Protein AF-A0A1H9KPC6-F1 (afdb_monomer)

pLDDT: mean 87.97, std 15.36, range [45.75, 98.38]

Mean predicted aligned error: 10.13 Å

Structure (mmCIF, N/CA/C/O backbone):
data_AF-A0A1H9KPC6-F1
#
_entry.id   AF-A0A1H9KPC6-F1
#
loop_
_atom_site.group_PDB
_atom_site.id
_atom_site.type_symbol
_atom_site.label_atom_id
_atom_site.label_alt_id
_atom_site.label_comp_id
_atom_site.label_asym_id
_atom_site.label_entity_id
_atom_site.label_seq_id
_atom_site.pdbx_PDB_ins_code
_atom_site.Cartn_x
_atom_site.Cartn_y
_atom_site.Cartn_z
_atom_site.occupancy
_atom_site.B_iso_or_equiv
_atom_site.auth_seq_id
_atom_site.auth_comp_id
_atom_site.auth_asym_id
_atom_site.auth_atom_id
_atom_site.pdbx_PDB_model_num
ATOM 1 N N . MET A 1 1 ? -7.432 -43.490 52.075 1.00 50.34 1 MET A N 1
ATOM 2 C CA . MET A 1 1 ? -6.781 -42.433 51.267 1.00 50.34 1 MET A CA 1
ATOM 3 C C . MET A 1 1 ? -6.940 -42.737 49.769 1.00 50.34 1 MET A C 1
ATOM 5 O O . MET A 1 1 ? -5.982 -43.150 49.138 1.00 50.34 1 MET A O 1
ATOM 9 N N . LYS A 1 2 ? -8.153 -42.629 49.196 1.00 54.75 2 LYS A N 1
ATOM 10 C CA . LYS A 1 2 ? -8.444 -43.122 47.825 1.00 54.75 2 LYS A CA 1
ATOM 11 C C . LYS A 1 2 ? -9.003 -42.076 46.847 1.00 54.75 2 LYS A C 1
ATOM 13 O O . LYS A 1 2 ? -9.299 -42.419 45.713 1.00 54.75 2 LYS A O 1
ATOM 18 N N . TYR A 1 3 ? -9.098 -40.811 47.263 1.00 54.66 3 TYR A N 1
ATOM 19 C CA . TYR A 1 3 ? -9.648 -39.719 46.439 1.00 54.66 3 TYR A CA 1
ATOM 20 C C . TYR A 1 3 ? -8.643 -38.591 46.159 1.00 54.66 3 TYR A C 1
ATOM 22 O O . TYR A 1 3 ? -8.977 -37.610 45.505 1.00 54.66 3 TYR A O 1
ATOM 30 N N . LEU A 1 4 ? -7.391 -38.751 46.606 1.00 47.50 4 LEU A N 1
ATOM 31 C CA . LEU A 1 4 ? -6.328 -37.768 46.400 1.00 47.50 4 L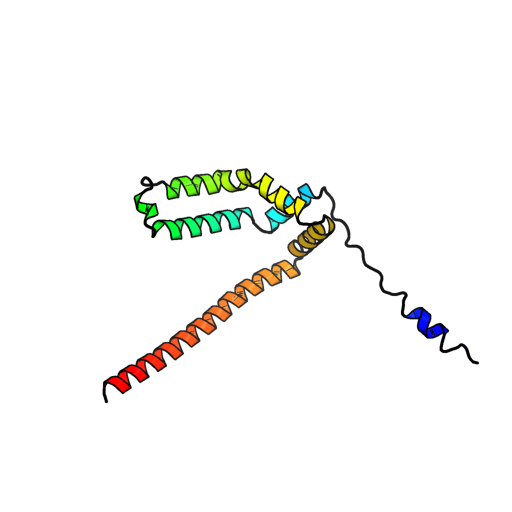EU A CA 1
ATOM 32 C C . LEU A 1 4 ? -5.965 -37.514 44.916 1.00 47.50 4 LEU A C 1
ATOM 34 O O . LEU A 1 4 ? -5.641 -36.370 44.609 1.00 47.50 4 LEU A O 1
ATOM 38 N N . PRO A 1 5 ? -6.076 -38.474 43.966 1.00 54.19 5 PRO A N 1
ATOM 39 C CA . PRO A 1 5 ? -5.802 -38.164 42.561 1.00 54.19 5 PRO A CA 1
ATOM 40 C C . PRO A 1 5 ? -6.987 -37.500 41.835 1.00 54.19 5 PRO A C 1
ATOM 42 O O . PRO A 1 5 ? -6.791 -36.942 40.761 1.00 54.19 5 PRO A O 1
ATOM 45 N N . LEU A 1 6 ? -8.205 -37.519 42.401 1.00 46.16 6 LEU A N 1
ATOM 46 C CA . LEU A 1 6 ? -9.397 -36.963 41.740 1.00 46.16 6 LEU A CA 1
ATOM 47 C C . LEU A 1 6 ? -9.530 -35.441 41.938 1.00 46.16 6 LEU A C 1
ATOM 49 O O . LEU A 1 6 ? -10.079 -34.754 41.084 1.00 46.16 6 LEU A O 1
ATOM 53 N N . LEU A 1 7 ? -8.978 -34.905 43.032 1.00 49.69 7 LEU A N 1
ATOM 54 C CA . LEU A 1 7 ? -8.962 -33.465 43.332 1.00 49.69 7 LEU A CA 1
ATOM 55 C C . LEU A 1 7 ? -7.885 -32.686 42.554 1.00 49.69 7 LEU A C 1
ATOM 57 O O . LEU A 1 7 ? 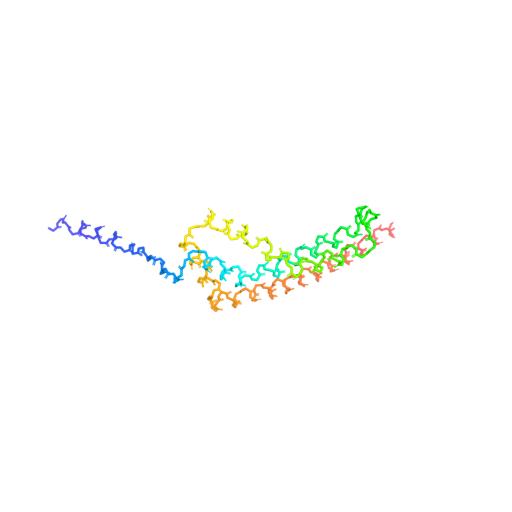-8.003 -31.476 42.391 1.00 49.69 7 LEU A O 1
ATOM 61 N N . LEU A 1 8 ? -6.858 -33.368 42.036 1.00 48.56 8 LEU A N 1
ATOM 62 C CA . LEU A 1 8 ? -5.802 -32.747 41.224 1.00 48.56 8 LEU A CA 1
ATOM 63 C C . LEU A 1 8 ? -6.208 -32.551 39.754 1.00 48.56 8 LEU A C 1
ATOM 65 O O . LEU A 1 8 ? -5.664 -31.674 39.087 1.00 48.56 8 LEU A O 1
ATOM 69 N N . LEU A 1 9 ? -7.190 -33.309 39.253 1.00 45.75 9 LEU A N 1
ATOM 70 C CA . LEU A 1 9 ? -7.649 -33.201 37.863 1.00 45.75 9 LEU A CA 1
ATOM 71 C C . LEU A 1 9 ? -8.668 -32.064 37.651 1.00 45.75 9 LEU A C 1
ATOM 73 O O . LEU A 1 9 ? -8.796 -31.557 36.540 1.00 45.75 9 LEU A O 1
ATOM 77 N N . SER A 1 10 ? -9.362 -31.617 38.706 1.00 50.22 10 SER A N 1
ATOM 78 C CA . SER A 1 10 ? -10.321 -30.503 38.619 1.00 50.22 10 SER A CA 1
ATOM 79 C C . SER A 1 10 ? -9.662 -29.121 38.641 1.00 50.22 10 SER A C 1
ATOM 81 O O . SER A 1 10 ? -10.309 -28.139 38.288 1.00 50.22 10 SER A O 1
ATOM 83 N N . PHE A 1 11 ? -8.388 -29.020 39.036 1.00 49.34 11 PHE A N 1
ATOM 84 C CA . PHE A 1 11 ? -7.680 -27.736 39.127 1.00 49.34 11 PHE A CA 1
ATOM 85 C C . PHE A 1 11 ? -7.012 -27.309 37.805 1.00 49.34 11 PHE A C 1
ATOM 87 O O . PHE A 1 11 ? -6.678 -26.140 37.641 1.00 49.34 11 PHE A O 1
ATOM 94 N N . LEU A 1 12 ? -6.864 -28.217 36.828 1.00 48.28 12 LEU A N 1
ATOM 95 C CA . LEU A 1 12 ? -6.212 -27.917 35.543 1.00 48.28 12 LEU A CA 1
ATOM 96 C C . LEU A 1 12 ? -7.129 -27.236 34.503 1.00 48.28 12 LEU A C 1
ATOM 98 O O . LEU A 1 12 ? -6.641 -26.747 33.490 1.00 48.28 12 LEU A O 1
ATOM 102 N N . LEU A 1 13 ? -8.445 -27.183 34.738 1.00 51.16 13 LEU A N 1
ATOM 103 C CA . LEU A 1 13 ? -9.437 -26.614 33.808 1.00 51.16 13 LEU A CA 1
ATOM 104 C C . LEU A 1 13 ? -9.793 -25.139 34.094 1.00 51.16 13 LEU A C 1
ATOM 106 O O . LEU A 1 13 ? -10.591 -24.553 33.368 1.00 51.16 13 LEU A O 1
ATOM 110 N N . ALA A 1 14 ? -9.209 -24.521 35.127 1.00 51.56 14 ALA A N 1
ATOM 111 C CA . ALA A 1 14 ? -9.633 -23.209 35.631 1.00 51.56 14 ALA A CA 1
ATOM 112 C C . ALA A 1 14 ? -8.773 -22.005 35.180 1.00 51.56 14 ALA A C 1
ATOM 114 O O . ALA A 1 14 ? -8.988 -20.899 35.670 1.00 51.56 14 ALA A O 1
ATOM 115 N N . SER A 1 15 ? -7.816 -22.167 34.255 1.00 50.06 15 SER A N 1
ATOM 116 C CA . SER A 1 15 ? -6.896 -21.070 33.876 1.00 50.06 15 SER A CA 1
ATOM 117 C C . SER A 1 15 ? -6.878 -20.685 32.394 1.00 50.06 15 SER A C 1
ATOM 119 O O . SER A 1 15 ? -5.958 -20.001 31.956 1.00 50.06 15 SER A O 1
ATOM 121 N N . CYS A 1 16 ? -7.921 -21.004 31.624 1.00 46.50 16 CYS A N 1
ATOM 122 C CA . CYS A 1 16 ? -8.197 -20.256 30.393 1.00 46.50 16 CYS A CA 1
ATOM 123 C C . CYS A 1 16 ? -9.003 -18.996 30.735 1.00 46.50 16 CYS A C 1
ATOM 125 O O . CYS A 1 16 ? -10.191 -18.894 30.433 1.00 46.50 16 CYS A O 1
ATOM 127 N N . THR A 1 17 ? -8.368 -18.011 31.375 1.00 53.56 17 THR A N 1
ATOM 128 C CA . THR A 1 17 ? -8.914 -16.651 31.364 1.00 53.56 17 THR A CA 1
ATOM 129 C C . THR A 1 17 ? -8.789 -16.132 29.938 1.00 53.56 17 THR A C 1
ATOM 131 O O . THR A 1 17 ? -7.718 -15.697 29.522 1.00 53.56 17 THR A O 1
ATOM 134 N N . VAL A 1 18 ? -9.873 -16.224 29.166 1.00 58.47 18 VAL A N 1
ATOM 135 C CA . VAL A 1 18 ? -9.993 -15.536 27.880 1.00 58.47 18 VAL A CA 1
ATOM 136 C C . VAL A 1 18 ? -9.949 -14.042 28.183 1.00 58.47 18 VAL A C 1
ATOM 138 O O . VAL A 1 18 ? -10.945 -13.448 28.601 1.00 58.47 18 VAL A O 1
ATOM 141 N N . THR A 1 19 ? -8.772 -13.435 28.042 1.00 60.88 19 THR A N 1
ATOM 142 C CA . THR A 1 19 ? -8.587 -11.991 28.156 1.00 60.88 19 THR A CA 1
ATOM 143 C C . THR A 1 19 ? -9.378 -11.357 27.023 1.00 60.88 19 THR A C 1
ATOM 145 O O . THR A 1 19 ? -8.965 -11.401 25.864 1.00 60.88 19 THR A O 1
ATOM 148 N N . LYS A 1 20 ? -10.563 -10.815 27.330 1.00 60.38 20 LYS A N 1
ATOM 149 C CA . LYS A 1 20 ? -11.315 -10.051 26.335 1.00 60.38 20 LYS A CA 1
ATOM 150 C C . LYS A 1 20 ? -10.436 -8.878 25.898 1.00 60.38 20 LYS A C 1
ATOM 152 O O . LYS A 1 20 ? -9.942 -8.159 26.772 1.00 60.38 20 LYS A O 1
ATOM 157 N N . PRO A 1 21 ? -10.210 -8.684 24.589 1.00 65.81 21 PRO A N 1
ATOM 158 C CA . PRO A 1 21 ? -9.489 -7.517 24.118 1.00 65.81 21 PRO A CA 1
ATOM 159 C C . PRO A 1 21 ? -10.188 -6.265 24.650 1.00 65.81 21 PRO A C 1
ATOM 161 O O . PRO A 1 21 ? -11.405 -6.133 24.529 1.00 65.81 21 PRO A O 1
ATOM 164 N N . VAL A 1 22 ? -9.422 -5.374 25.282 1.00 72.44 22 VAL A N 1
ATOM 165 C CA . VAL A 1 22 ? -9.936 -4.091 25.775 1.00 72.44 22 VAL A CA 1
ATOM 166 C C . VAL A 1 22 ? -10.516 -3.337 24.583 1.00 72.44 22 VAL A C 1
ATOM 168 O O . VAL A 1 22 ? -9.804 -3.105 23.610 1.00 72.44 22 VAL A O 1
ATOM 171 N N . ALA A 1 23 ? -11.799 -2.990 24.622 1.00 77.88 23 ALA A N 1
ATOM 172 C CA . ALA A 1 23 ? -12.402 -2.216 23.545 1.00 77.88 23 ALA A CA 1
ATOM 173 C C . ALA A 1 23 ? -11.758 -0.823 23.492 1.00 77.88 23 ALA A C 1
ATOM 175 O O . ALA A 1 23 ? -11.590 -0.180 24.532 1.00 77.88 23 ALA A O 1
ATOM 176 N N . LEU A 1 24 ? -11.378 -0.360 22.300 1.00 80.44 24 LEU A N 1
ATOM 177 C CA . LEU A 1 24 ? -10.956 1.033 22.129 1.00 80.44 24 LEU A CA 1
ATOM 178 C C . LEU A 1 24 ? -12.198 1.937 22.133 1.00 80.44 24 LEU A C 1
ATOM 180 O O . LEU A 1 24 ? -13.299 1.489 21.810 1.00 80.44 24 LEU A O 1
ATOM 184 N N . SER A 1 25 ? -12.046 3.204 22.515 1.00 84.88 25 SER A N 1
ATOM 185 C CA . SER A 1 25 ? -13.147 4.173 22.475 1.00 84.88 25 SER A CA 1
ATOM 186 C C . SER A 1 25 ? -13.527 4.552 21.036 1.00 84.88 25 SER A C 1
ATOM 188 O O . SER A 1 25 ? -12.724 4.411 20.113 1.00 84.88 25 SER A O 1
ATOM 190 N N . GLY A 1 26 ? -14.754 5.051 20.859 1.00 90.75 26 GLY A N 1
ATOM 191 C CA . GLY A 1 26 ? -15.299 5.473 19.564 1.00 90.75 26 GLY A CA 1
ATOM 192 C C . GLY A 1 26 ? -16.129 4.396 18.869 1.00 90.75 26 GLY A C 1
ATOM 193 O O . GLY A 1 26 ? -16.153 3.234 19.273 1.00 90.75 26 GLY A O 1
ATOM 194 N N . THR A 1 27 ? -16.837 4.797 17.820 1.00 95.00 27 THR A N 1
ATOM 195 C CA . THR A 1 27 ? -17.597 3.892 16.958 1.00 95.00 27 THR A CA 1
ATOM 196 C C . THR A 1 27 ? -16.658 3.074 16.072 1.00 95.00 27 THR A C 1
ATOM 198 O O . THR A 1 27 ? -15.567 3.516 15.709 1.00 95.00 27 THR A O 1
ATOM 201 N N . LYS A 1 28 ? -17.111 1.900 15.621 1.00 95.38 28 LYS A N 1
ATOM 202 C CA . LYS A 1 28 ? -16.385 1.099 14.623 1.00 95.38 28 LYS A CA 1
ATOM 203 C C . LYS A 1 28 ? -16.011 1.905 13.363 1.00 95.38 28 LYS A C 1
ATOM 205 O O . LYS A 1 28 ? -14.929 1.712 12.826 1.00 95.38 28 LYS A O 1
ATOM 210 N N . SER A 1 29 ? -16.861 2.841 12.933 1.00 96.06 29 SER A N 1
ATOM 211 C CA . SER A 1 29 ? -16.602 3.715 11.776 1.00 96.06 29 SER A CA 1
ATOM 212 C C . SER A 1 29 ? -15.411 4.654 12.005 1.00 96.06 29 SER A C 1
ATOM 214 O O . SER A 1 29 ? -14.518 4.722 11.165 1.00 96.06 29 SER A O 1
ATOM 216 N N . GLU A 1 30 ? -15.357 5.323 13.160 1.00 96.31 30 GLU A N 1
ATOM 217 C CA . GLU A 1 30 ? -14.244 6.214 13.534 1.00 96.31 30 GLU A CA 1
ATOM 218 C C . GLU A 1 30 ? -12.935 5.434 13.716 1.00 96.31 30 GLU A C 1
ATOM 220 O O . GLU A 1 30 ? -11.851 5.895 13.361 1.00 96.31 30 GLU A O 1
ATOM 225 N N . LYS A 1 31 ? -13.030 4.210 14.238 1.00 97.12 31 LYS A N 1
ATOM 226 C CA . LYS A 1 31 ? -11.888 3.302 14.365 1.00 97.12 31 LYS A CA 1
ATOM 227 C C . LYS A 1 31 ? -11.335 2.884 13.002 1.00 97.12 31 LYS A C 1
ATOM 229 O O . LYS A 1 31 ? -10.119 2.836 12.829 1.00 97.12 31 LYS A O 1
ATOM 234 N N . VAL A 1 32 ? -12.209 2.617 12.030 1.00 97.44 32 VAL A N 1
ATOM 235 C CA . VAL A 1 32 ? -11.806 2.344 10.643 1.00 97.44 32 VAL A CA 1
ATOM 236 C C . VAL A 1 32 ? -11.124 3.564 10.022 1.00 97.44 32 VAL A C 1
ATOM 238 O O . VAL A 1 32 ? -10.079 3.390 9.404 1.00 97.44 32 VAL A O 1
ATOM 241 N N . ASP A 1 33 ? -11.637 4.783 10.232 1.00 95.75 33 ASP A N 1
ATOM 242 C CA . ASP A 1 33 ? -10.973 6.009 9.750 1.00 95.75 33 ASP A CA 1
ATOM 243 C C . ASP A 1 33 ? -9.535 6.100 10.257 1.00 95.75 33 ASP A C 1
ATOM 245 O O . ASP A 1 33 ? -8.593 6.247 9.477 1.00 95.75 33 ASP A O 1
ATOM 249 N N . LYS A 1 34 ? -9.364 5.923 11.569 1.00 95.56 34 LYS A N 1
ATOM 250 C CA . LYS A 1 34 ? -8.049 5.958 12.206 1.00 95.56 34 LYS A CA 1
ATOM 251 C C . LYS A 1 34 ? -7.128 4.850 11.699 1.00 95.56 34 LYS A C 1
ATOM 253 O O . LYS A 1 34 ? -5.930 5.072 11.546 1.00 95.56 34 LYS A O 1
ATOM 258 N N . LEU A 1 35 ? -7.663 3.657 11.440 1.00 95.69 35 LEU A N 1
ATOM 259 C CA . LEU A 1 35 ? -6.879 2.546 10.907 1.00 95.69 35 LEU A CA 1
ATOM 260 C C . LEU A 1 35 ? -6.357 2.870 9.502 1.00 95.69 35 LEU A C 1
ATOM 262 O O . LEU A 1 35 ? -5.169 2.698 9.254 1.00 95.69 35 LEU A O 1
ATOM 266 N N . LEU A 1 36 ? -7.223 3.375 8.618 1.00 95.56 36 LEU A N 1
ATOM 267 C CA . LEU A 1 36 ? -6.868 3.761 7.249 1.00 95.56 36 LEU A CA 1
ATOM 268 C C . LEU A 1 36 ? -5.826 4.891 7.206 1.00 95.56 36 LEU A C 1
ATOM 270 O O . LEU A 1 36 ? -4.963 4.910 6.324 1.00 95.56 36 LEU A O 1
ATOM 274 N N . GLU A 1 37 ? -5.899 5.825 8.156 1.00 93.56 37 GLU A N 1
ATOM 275 C CA . GLU A 1 37 ? -4.908 6.887 8.336 1.00 93.56 37 GLU A CA 1
ATOM 276 C C . GLU A 1 37 ? -3.555 6.321 8.789 1.00 93.56 37 GLU A C 1
ATOM 278 O O . GLU A 1 37 ? -2.536 6.574 8.144 1.00 93.56 37 GLU A O 1
ATOM 283 N N . LEU A 1 38 ? -3.543 5.500 9.848 1.00 92.44 38 LEU A N 1
ATOM 284 C CA . LEU A 1 38 ? -2.322 4.898 10.396 1.00 92.44 38 LEU A CA 1
ATOM 285 C C . LEU A 1 38 ? -1.598 4.004 9.385 1.00 92.44 38 LEU A C 1
ATOM 287 O O . LEU A 1 38 ? -0.371 3.945 9.389 1.00 92.44 38 LEU A O 1
ATOM 291 N N . THR A 1 39 ? -2.332 3.329 8.498 1.00 90.94 39 THR A N 1
ATOM 292 C CA . THR A 1 39 ? -1.739 2.510 7.431 1.00 90.94 39 THR A CA 1
ATOM 293 C C . THR A 1 39 ? -1.379 3.310 6.177 1.00 90.94 39 THR A C 1
ATOM 295 O O . THR A 1 39 ? -0.943 2.720 5.189 1.00 90.94 39 THR A O 1
ATOM 298 N N . ASN A 1 40 ? -1.548 4.639 6.186 1.00 92.12 40 ASN A N 1
ATOM 299 C CA . ASN A 1 40 ? -1.320 5.532 5.048 1.00 92.12 40 ASN A CA 1
ATOM 300 C C . ASN A 1 40 ? -1.988 5.030 3.752 1.00 92.12 40 ASN A C 1
ATOM 302 O O . ASN A 1 40 ? -1.386 5.017 2.670 1.00 92.12 40 ASN A O 1
ATOM 306 N N . GLN A 1 41 ? -3.250 4.601 3.851 1.00 93.31 41 GLN A N 1
ATOM 307 C CA . GLN A 1 41 ? -3.958 4.001 2.719 1.00 93.31 41 GLN A CA 1
ATOM 308 C C . GLN A 1 41 ? -4.111 4.986 1.545 1.00 93.31 41 GLN A C 1
ATOM 310 O O . GLN A 1 41 ? -4.043 4.581 0.384 1.00 93.31 41 GLN A O 1
ATOM 315 N N . ALA A 1 42 ? -4.229 6.287 1.834 1.00 93.19 42 ALA A N 1
ATOM 316 C CA . ALA A 1 42 ? -4.239 7.348 0.826 1.00 93.19 42 ALA A CA 1
ATOM 317 C C . ALA A 1 42 ? -2.948 7.375 -0.006 1.00 93.19 42 ALA A C 1
ATOM 319 O O . ALA A 1 42 ? -2.996 7.389 -1.238 1.00 93.19 42 ALA A O 1
ATOM 320 N N . GLY A 1 43 ? -1.788 7.330 0.655 1.00 94.25 43 GLY A N 1
ATOM 321 C CA . GLY A 1 43 ? -0.497 7.276 -0.024 1.00 94.25 43 GLY A CA 1
ATOM 322 C C . GLY A 1 43 ? -0.320 5.994 -0.839 1.00 94.25 43 GLY A C 1
ATOM 323 O O . GLY A 1 43 ? 0.167 6.046 -1.969 1.00 94.25 43 GLY A O 1
ATOM 324 N N . ALA A 1 44 ? -0.753 4.850 -0.300 1.00 93.19 44 ALA A N 1
ATOM 325 C CA . ALA A 1 44 ? -0.709 3.568 -1.002 1.00 93.19 44 ALA A CA 1
ATOM 326 C C . ALA A 1 44 ? -1.586 3.569 -2.268 1.00 93.19 44 ALA A C 1
ATOM 328 O O . ALA A 1 44 ? -1.143 3.119 -3.326 1.00 93.19 44 ALA A O 1
ATOM 329 N N . PHE A 1 45 ? -2.7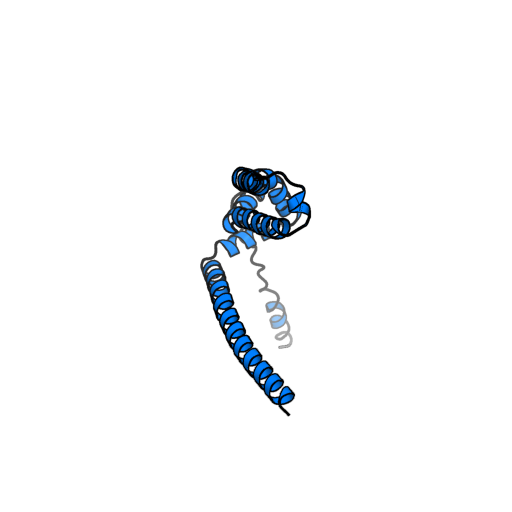92 4.138 -2.184 1.00 94.69 45 PHE A N 1
ATOM 330 C CA . PHE A 1 45 ? -3.700 4.302 -3.319 1.00 94.69 45 PHE A CA 1
ATOM 331 C C . PHE A 1 45 ? -3.072 5.145 -4.436 1.00 94.69 45 PHE A C 1
ATOM 333 O O . PHE A 1 45 ? -3.017 4.699 -5.581 1.00 94.69 45 PHE A O 1
ATOM 340 N N . VAL A 1 46 ? -2.527 6.322 -4.105 1.00 95.75 46 VAL A N 1
ATOM 341 C CA . VAL A 1 46 ? -1.871 7.194 -5.095 1.00 95.75 46 VAL A CA 1
ATOM 342 C C . VAL A 1 46 ? -0.698 6.480 -5.765 1.00 95.75 46 VAL A C 1
ATOM 344 O O . VAL A 1 46 ? -0.619 6.476 -6.992 1.00 95.75 46 VAL A O 1
ATOM 347 N N . LYS A 1 47 ? 0.172 5.820 -4.991 1.00 95.19 47 LYS A N 1
ATOM 348 C CA . LYS A 1 47 ? 1.308 5.063 -5.541 1.00 95.19 47 LYS A CA 1
ATOM 349 C C . LYS A 1 47 ? 0.864 3.940 -6.479 1.00 95.19 47 LYS A C 1
ATOM 351 O O . LYS A 1 47 ? 1.483 3.734 -7.518 1.00 95.19 47 LYS A O 1
ATOM 356 N N . SER A 1 48 ? -0.208 3.226 -6.135 1.00 95.06 48 SER A N 1
ATOM 357 C CA . SER A 1 48 ? -0.758 2.177 -7.000 1.00 95.06 48 SER A CA 1
ATOM 358 C C . SER A 1 48 ? -1.256 2.747 -8.329 1.00 95.06 48 SER A C 1
ATOM 360 O O . SER A 1 48 ? -1.007 2.165 -9.385 1.00 95.06 48 SER A O 1
ATOM 362 N N . VAL A 1 49 ? -1.917 3.907 -8.300 1.00 95.75 49 VAL A N 1
ATOM 363 C CA . VAL A 1 49 ? -2.354 4.590 -9.522 1.00 95.75 49 VAL A CA 1
ATOM 364 C C . VAL A 1 49 ? -1.160 5.061 -10.355 1.00 95.75 49 VAL A C 1
ATOM 366 O O . VAL A 1 49 ? -1.162 4.866 -11.566 1.00 95.75 49 VAL A O 1
ATOM 369 N N . GLU A 1 50 ? -0.121 5.624 -9.734 1.00 95.50 50 GLU A N 1
ATOM 370 C CA . GLU A 1 50 ? 1.110 6.026 -10.434 1.00 95.50 50 GLU A CA 1
ATOM 371 C C . GLU A 1 50 ? 1.751 4.846 -11.173 1.00 95.50 50 GLU A C 1
ATOM 373 O O . GLU A 1 50 ? 2.052 4.949 -12.360 1.00 95.50 50 GLU A O 1
ATOM 378 N N . GLN A 1 51 ? 1.882 3.696 -10.509 1.00 94.50 51 GLN A N 1
ATOM 379 C CA . GLN A 1 51 ? 2.419 2.478 -11.123 1.00 94.50 51 GLN A CA 1
ATOM 380 C C . GLN A 1 51 ? 1.576 2.004 -12.314 1.00 94.50 51 GLN A C 1
ATOM 382 O O . GLN A 1 51 ? 2.122 1.607 -13.343 1.00 94.50 51 GLN A O 1
ATOM 387 N N . GLN A 1 52 ? 0.247 2.072 -12.200 1.00 93.50 52 GLN A N 1
ATOM 388 C CA . GLN A 1 52 ? -0.655 1.714 -13.296 1.00 93.50 52 GLN A CA 1
ATOM 389 C C . GLN A 1 52 ? -0.535 2.679 -14.479 1.00 93.50 52 GLN A C 1
ATOM 391 O O . GLN A 1 52 ? -0.532 2.235 -15.626 1.00 93.50 52 GLN A O 1
ATOM 396 N N . ILE A 1 53 ? -0.394 3.981 -14.222 1.00 94.50 53 ILE A N 1
ATOM 397 C CA . ILE A 1 53 ? -0.161 4.983 -15.268 1.00 94.50 53 ILE A CA 1
ATOM 398 C C . ILE A 1 53 ? 1.149 4.694 -16.004 1.00 94.50 53 ILE A C 1
ATOM 400 O O . ILE A 1 53 ? 1.158 4.675 -17.232 1.00 94.50 53 ILE A O 1
ATOM 404 N N . GLU A 1 54 ? 2.242 4.425 -15.286 1.00 92.88 54 GLU A N 1
ATOM 405 C CA . GLU A 1 54 ? 3.534 4.111 -15.912 1.00 92.88 54 GLU A CA 1
ATOM 406 C C . GLU A 1 54 ? 3.474 2.832 -16.760 1.00 92.88 54 GLU A C 1
ATOM 408 O O . GLU A 1 54 ? 4.026 2.783 -17.861 1.00 92.88 54 GLU A O 1
ATOM 413 N N . ALA A 1 55 ? 2.729 1.819 -16.312 1.00 91.75 55 ALA A N 1
ATOM 414 C CA . ALA A 1 55 ? 2.471 0.630 -17.120 1.00 91.75 55 ALA A CA 1
ATOM 415 C C . ALA A 1 55 ? 1.659 0.958 -18.390 1.00 91.75 55 ALA A C 1
ATOM 417 O O . ALA A 1 55 ? 1.956 0.445 -19.470 1.00 91.75 55 ALA A O 1
ATOM 418 N N . GLN A 1 56 ? 0.661 1.841 -18.288 1.00 91.94 56 GLN A N 1
ATOM 419 C CA . GLN A 1 56 ? -0.188 2.225 -19.419 1.00 91.94 56 GLN A CA 1
ATOM 420 C C . GLN A 1 56 ? 0.512 3.130 -20.433 1.00 91.94 56 GLN A C 1
ATOM 422 O O . GLN A 1 56 ? 0.210 3.021 -21.622 1.00 91.94 56 GLN A O 1
ATOM 427 N N . LYS A 1 57 ? 1.461 3.973 -20.012 1.00 89.94 57 LYS A N 1
ATOM 428 C CA . LYS A 1 57 ? 2.240 4.847 -20.909 1.00 89.94 57 LYS A CA 1
ATOM 429 C C . LYS A 1 57 ? 3.013 4.074 -21.981 1.00 89.94 57 LYS A C 1
ATOM 431 O O . LYS A 1 57 ? 3.203 4.588 -23.077 1.00 89.94 57 LYS A O 1
ATOM 436 N N . ASN A 1 58 ? 3.402 2.835 -21.686 1.00 87.06 58 ASN A N 1
ATOM 437 C CA . ASN A 1 58 ? 4.096 1.949 -22.625 1.00 87.06 58 ASN A CA 1
ATOM 438 C C . ASN A 1 58 ? 3.143 1.036 -23.420 1.00 87.06 58 ASN A C 1
ATOM 440 O O . ASN A 1 58 ? 3.590 0.197 -24.199 1.00 87.06 58 ASN A O 1
ATOM 444 N N . SER A 1 59 ? 1.830 1.168 -23.216 1.00 90.19 59 SER A N 1
ATOM 445 C CA . SER A 1 59 ? 0.812 0.352 -23.879 1.00 90.19 59 SER A CA 1
ATOM 446 C C . SER A 1 59 ? 0.201 1.067 -25.096 1.00 90.19 59 SER A C 1
ATOM 448 O O . SER A 1 59 ? 0.218 2.299 -25.157 1.00 90.19 59 SER A O 1
ATOM 450 N N . PRO A 1 60 ? -0.440 0.341 -26.035 1.00 91.50 60 PRO A N 1
ATOM 451 C CA . PRO A 1 60 ? -1.144 0.950 -27.170 1.00 91.50 60 PRO A CA 1
ATOM 452 C C . PRO A 1 60 ? -2.262 1.937 -26.788 1.00 91.50 60 PRO A C 1
ATOM 454 O O . PRO A 1 60 ? -2.654 2.761 -27.613 1.00 91.50 60 PRO A O 1
ATOM 457 N N . ILE A 1 61 ? -2.771 1.880 -25.550 1.00 87.56 61 ILE A N 1
ATOM 458 C CA . ILE A 1 61 ? -3.755 2.840 -25.021 1.00 87.56 61 ILE A CA 1
ATOM 459 C C . ILE A 1 61 ? -3.170 4.253 -24.929 1.00 87.56 61 ILE A C 1
ATOM 461 O O . ILE A 1 61 ? -3.903 5.221 -25.127 1.00 87.56 61 ILE A O 1
ATOM 465 N N . ALA A 1 62 ? -1.863 4.400 -24.691 1.00 89.06 62 ALA A N 1
ATOM 466 C CA . ALA A 1 62 ? -1.230 5.712 -24.571 1.00 89.06 62 ALA A CA 1
ATOM 467 C C . ALA A 1 62 ? -1.378 6.562 -25.844 1.00 89.06 62 ALA A C 1
ATOM 469 O O . ALA A 1 62 ? -1.480 7.781 -25.755 1.00 89.06 62 ALA A O 1
ATOM 470 N N . ALA A 1 63 ? -1.453 5.926 -27.019 1.00 89.75 63 ALA A N 1
ATOM 471 C CA . ALA A 1 63 ? -1.668 6.609 -28.294 1.00 89.75 63 ALA A CA 1
ATOM 472 C C . ALA A 1 63 ? -3.125 7.068 -28.512 1.00 89.75 63 ALA A C 1
ATOM 474 O O . ALA A 1 63 ? -3.391 7.839 -29.430 1.00 89.75 63 ALA A O 1
ATOM 475 N N . GLN A 1 64 ? -4.071 6.586 -27.700 1.00 93.44 64 GLN A N 1
ATOM 476 C CA . GLN A 1 64 ? -5.507 6.866 -27.834 1.00 93.44 64 GLN A CA 1
ATOM 477 C C . GLN A 1 64 ? -5.987 7.980 -26.898 1.00 93.44 64 GLN A C 1
ATOM 479 O O . GLN A 1 64 ? -7.108 8.464 -27.048 1.00 93.44 64 GLN A O 1
ATOM 484 N N . VAL A 1 65 ? -5.163 8.387 -25.929 1.00 94.06 65 VAL A N 1
ATOM 485 C CA . VAL A 1 65 ? -5.507 9.442 -24.971 1.00 94.06 65 VAL A CA 1
ATOM 486 C C . VAL A 1 65 ? -4.871 10.779 -25.370 1.00 94.06 65 VAL A C 1
ATOM 488 O O . VAL A 1 65 ? -3.776 10.795 -25.933 1.00 94.06 65 VAL A O 1
ATOM 491 N N . PRO A 1 66 ? -5.522 11.923 -25.086 1.00 95.75 66 PRO A N 1
ATOM 492 C CA . PRO A 1 66 ? -4.961 13.233 -25.402 1.00 95.75 66 PRO A CA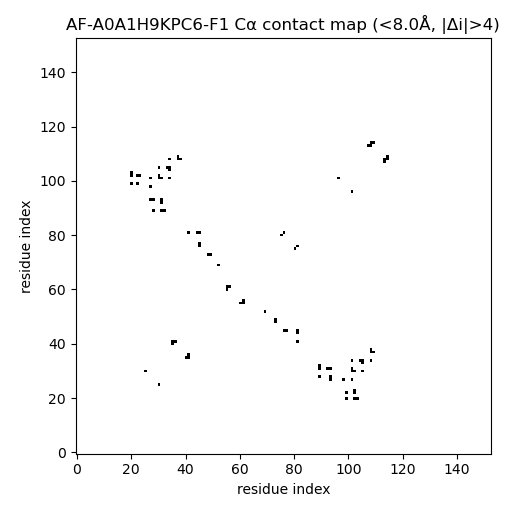 1
ATOM 493 C C . PRO A 1 66 ? -3.614 13.501 -24.706 1.00 95.75 66 PRO A C 1
ATOM 495 O O . PRO A 1 66 ? -3.390 13.020 -23.588 1.00 95.75 66 PRO A O 1
ATOM 498 N N . PRO A 1 67 ? -2.740 14.342 -25.294 1.00 92.69 67 PRO A N 1
ATOM 499 C CA . PRO A 1 67 ? -1.542 14.824 -24.612 1.00 92.69 67 PRO A CA 1
ATOM 500 C C . PRO A 1 67 ? -1.877 15.430 -23.241 1.00 92.69 67 PRO A C 1
ATOM 502 O O . PRO A 1 67 ? -2.840 16.181 -23.102 1.00 92.69 67 PRO A O 1
ATOM 505 N N . GLY A 1 68 ? -1.091 15.091 -22.216 1.00 93.12 68 GLY A N 1
ATOM 50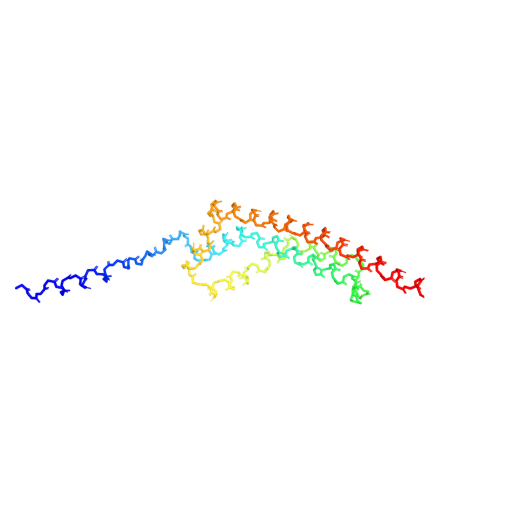6 C CA . GLY A 1 68 ? -1.301 15.566 -20.842 1.00 93.12 68 GLY A CA 1
ATOM 507 C C . GLY A 1 68 ? -2.429 14.869 -20.067 1.00 93.12 68 GLY A C 1
ATOM 508 O O . GLY A 1 68 ? -2.637 15.191 -18.897 1.00 93.12 68 GLY A O 1
ATOM 509 N N . PHE A 1 69 ? -3.131 13.893 -20.662 1.00 95.88 69 PHE A N 1
ATOM 510 C CA . PHE A 1 69 ? -4.199 13.145 -19.986 1.00 95.88 69 PHE A CA 1
ATOM 511 C C . PHE A 1 69 ? -3.732 12.512 -18.670 1.00 95.88 69 PHE A C 1
ATOM 513 O O . PHE A 1 69 ? -4.356 12.728 -17.634 1.00 95.88 69 PHE A O 1
ATOM 520 N N . PHE A 1 70 ? -2.625 11.765 -18.692 1.00 94.81 70 PHE A N 1
ATOM 521 C CA . PHE A 1 70 ? -2.133 11.053 -17.510 1.00 94.81 70 PHE A CA 1
ATOM 522 C C . PHE A 1 70 ? -1.737 11.995 -16.369 1.00 94.81 70 PHE A C 1
ATOM 524 O O . PHE A 1 70 ? -2.008 11.692 -15.209 1.00 94.81 70 PHE A O 1
ATOM 531 N N . ASP A 1 71 ? -1.168 13.158 -16.687 1.00 95.31 71 ASP A N 1
ATOM 532 C CA . ASP A 1 71 ? -0.791 14.154 -15.681 1.00 95.31 71 ASP A CA 1
ATOM 533 C C . ASP A 1 71 ? -2.033 14.793 -15.049 1.00 95.31 71 ASP A C 1
ATOM 535 O O . ASP A 1 71 ? -2.125 14.920 -13.825 1.00 95.31 71 ASP A O 1
ATOM 539 N N . ALA A 1 72 ? -3.027 15.147 -15.871 1.00 96.62 72 ALA A N 1
ATOM 540 C CA . ALA A 1 72 ? -4.303 15.677 -15.399 1.00 96.62 72 ALA A CA 1
ATOM 541 C C . ALA A 1 72 ? -5.069 14.644 -14.553 1.00 96.62 72 ALA A C 1
ATOM 543 O O . ALA A 1 72 ? -5.608 14.981 -13.494 1.00 96.62 72 ALA A O 1
ATOM 544 N N . PHE A 1 73 ? -5.069 13.382 -14.985 1.00 95.88 73 PHE A N 1
ATOM 545 C CA . PHE A 1 73 ? -5.671 12.267 -14.264 1.00 95.88 73 PHE A CA 1
ATOM 546 C C . PHE A 1 73 ? -4.996 12.057 -12.904 1.00 95.88 73 PHE A C 1
ATOM 548 O O . PHE A 1 73 ? -5.671 12.063 -11.874 1.00 95.88 73 PHE A O 1
ATOM 555 N N . LEU A 1 74 ? -3.663 11.969 -12.868 1.00 95.81 74 LEU A N 1
ATOM 556 C CA . LEU A 1 74 ? -2.918 11.810 -11.621 1.00 95.81 74 LEU A CA 1
ATOM 557 C C . LEU A 1 74 ? -3.140 12.992 -10.672 1.00 95.81 74 LEU A C 1
ATOM 559 O O . LEU A 1 74 ? -3.312 12.793 -9.469 1.00 95.81 74 LEU A O 1
ATOM 563 N N . LYS A 1 75 ? -3.188 14.222 -11.198 1.00 96.69 75 LYS A N 1
ATOM 564 C CA . LYS A 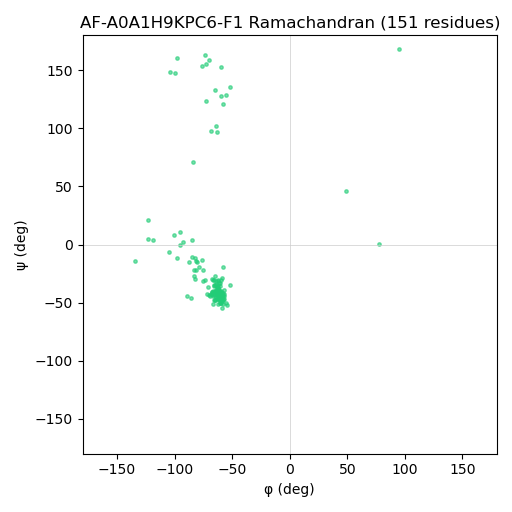1 75 ? -3.514 15.411 -10.403 1.00 96.69 75 LYS A CA 1
ATOM 565 C C . LYS A 1 75 ? -4.889 15.277 -9.747 1.00 96.69 75 LYS A C 1
ATOM 567 O O . LYS A 1 75 ? -4.997 15.493 -8.543 1.00 96.69 75 LYS A O 1
ATOM 572 N N . ARG A 1 76 ? -5.920 14.874 -10.499 1.00 95.75 76 ARG A N 1
ATOM 573 C CA . ARG A 1 76 ? -7.273 14.651 -9.958 1.00 95.75 76 ARG A CA 1
ATOM 574 C C . ARG A 1 76 ? -7.269 13.580 -8.867 1.00 95.75 76 ARG A C 1
ATOM 576 O O . ARG A 1 76 ? -7.828 13.811 -7.797 1.00 95.75 76 ARG A O 1
ATOM 583 N N . VAL A 1 77 ? -6.587 12.460 -9.103 1.00 95.69 77 VAL A N 1
ATOM 584 C CA . VAL A 1 77 ? -6.452 11.365 -8.131 1.00 95.69 77 VAL A CA 1
ATOM 585 C C . VAL A 1 77 ? -5.791 11.842 -6.836 1.00 95.69 77 VAL A C 1
ATOM 587 O O . VAL A 1 77 ? -6.301 11.558 -5.755 1.00 95.69 77 VAL A O 1
ATOM 590 N N . LYS A 1 78 ? -4.711 12.626 -6.933 1.00 94.69 78 LYS A N 1
ATOM 591 C CA . LYS A 1 78 ? -4.010 13.203 -5.775 1.00 94.69 78 LYS A CA 1
ATOM 592 C C . LYS A 1 78 ? -4.845 14.225 -5.003 1.00 94.69 78 LYS A C 1
ATOM 594 O O . LYS A 1 78 ? -4.638 14.379 -3.807 1.00 94.69 78 LYS A O 1
ATOM 599 N N . THR A 1 79 ? -5.743 14.951 -5.672 1.00 94.62 79 THR A N 1
ATOM 600 C CA . THR A 1 79 ? -6.561 15.992 -5.027 1.00 94.62 79 THR A CA 1
ATOM 601 C C . THR A 1 79 ? -7.827 15.436 -4.382 1.00 94.62 79 THR A C 1
ATOM 603 O O . THR A 1 79 ? -8.133 15.824 -3.261 1.00 94.62 79 THR A O 1
ATOM 606 N N . THR A 1 80 ? -8.573 14.565 -5.068 1.00 95.12 80 THR A N 1
ATOM 607 C CA . THR A 1 80 ? -9.876 14.081 -4.564 1.00 95.12 80 THR A CA 1
ATOM 608 C C . THR A 1 80 ? -10.075 12.578 -4.685 1.00 95.12 80 THR A C 1
ATOM 610 O O . THR A 1 80 ? -10.973 12.042 -4.052 1.00 95.12 80 THR A O 1
ATOM 613 N N . GLY A 1 81 ? -9.253 11.862 -5.457 1.00 93.19 81 GLY A N 1
ATOM 614 C CA . GLY A 1 81 ? -9.525 10.457 -5.776 1.00 93.19 81 GLY A CA 1
ATOM 615 C C . GLY A 1 81 ? -9.664 9.563 -4.543 1.00 93.19 81 GLY A C 1
ATOM 616 O O . GLY A 1 81 ? -10.549 8.717 -4.502 1.00 93.19 81 GLY A O 1
ATOM 617 N N . TYR A 1 82 ? -8.835 9.777 -3.516 1.00 92.50 82 TYR A N 1
ATOM 618 C CA . TYR A 1 82 ? -8.955 9.007 -2.276 1.00 92.50 82 TYR A CA 1
ATOM 619 C C . TYR A 1 82 ? -10.196 9.391 -1.460 1.00 92.50 82 TYR A C 1
ATOM 621 O O . TYR A 1 82 ? -10.888 8.508 -0.965 1.00 92.50 82 TYR A O 1
ATOM 629 N N . SER A 1 83 ? -10.509 10.686 -1.331 1.00 93.62 83 SER A N 1
ATOM 630 C CA . SER A 1 83 ? -11.703 11.126 -0.595 1.00 93.62 83 SER A CA 1
ATOM 631 C C . SER A 1 83 ? -12.994 10.679 -1.273 1.00 93.62 83 SER A C 1
ATOM 633 O O . SER A 1 83 ? -13.946 10.333 -0.581 1.00 93.62 83 SER A O 1
ATOM 635 N N . ASP A 1 84 ? -12.997 10.645 -2.607 1.00 95.06 84 ASP A N 1
ATOM 636 C CA . ASP A 1 84 ? -14.131 10.207 -3.418 1.00 95.06 84 ASP A CA 1
ATOM 637 C C . ASP A 1 84 ? -14.438 8.708 -3.200 1.00 95.06 84 ASP A C 1
ATOM 639 O O . ASP A 1 84 ? -15.587 8.314 -3.347 1.00 95.06 84 ASP A O 1
ATOM 643 N N . LEU A 1 85 ? -13.439 7.893 -2.820 1.00 94.19 85 LEU A N 1
ATOM 644 C CA . LEU A 1 85 ? -13.559 6.439 -2.584 1.00 94.19 85 LEU A CA 1
ATOM 645 C C . LEU A 1 85 ? -13.557 6.036 -1.101 1.00 94.19 85 LEU A C 1
ATOM 647 O O . LEU A 1 85 ? -13.714 4.859 -0.758 1.00 94.19 85 LEU A O 1
ATOM 651 N N . LEU A 1 86 ? -13.318 6.991 -0.201 1.00 93.81 86 LEU A N 1
ATOM 652 C CA . LEU A 1 86 ? -13.234 6.723 1.229 1.00 93.81 86 LEU A CA 1
ATOM 653 C C . LEU A 1 86 ? -14.523 6.084 1.783 1.00 93.81 86 LEU A C 1
ATOM 655 O O . LEU A 1 86 ? -14.395 5.135 2.561 1.00 93.81 86 LEU A O 1
ATOM 659 N N . PRO A 1 87 ? -15.747 6.514 1.409 1.00 95.88 87 PRO A N 1
ATOM 660 C CA . PRO A 1 87 ? -16.973 5.865 1.876 1.00 95.88 87 PRO A CA 1
ATOM 661 C C . PRO A 1 87 ? -17.028 4.368 1.542 1.00 95.88 87 PRO A C 1
ATOM 663 O O . PRO A 1 87 ? -17.388 3.554 2.396 1.00 95.88 87 PRO A O 1
ATOM 666 N N . GLU A 1 88 ? -16.623 3.988 0.333 1.00 96.31 88 GLU A N 1
ATOM 667 C CA . GLU A 1 88 ? -16.591 2.609 -0.150 1.00 96.31 88 GLU A CA 1
ATOM 668 C C . GLU A 1 88 ? -15.525 1.791 0.578 1.00 96.31 88 GLU A C 1
ATOM 670 O O . GLU A 1 88 ? -15.798 0.667 1.008 1.00 96.31 88 GLU A O 1
ATOM 675 N N . PHE A 1 89 ? -14.333 2.358 0.788 1.00 94.50 89 PHE A N 1
ATOM 676 C CA . PHE A 1 89 ? -13.287 1.709 1.581 1.00 94.50 89 PHE A CA 1
ATOM 677 C C . PHE A 1 89 ? -13.743 1.477 3.017 1.00 94.50 89 PHE A C 1
ATOM 679 O O . PHE A 1 89 ? -13.628 0.361 3.524 1.00 94.50 89 PHE A O 1
ATOM 686 N N . LYS A 1 90 ? -14.342 2.482 3.660 1.00 96.31 90 LYS A N 1
ATOM 687 C CA . LYS A 1 90 ? -14.899 2.322 5.005 1.00 96.31 90 LYS A CA 1
ATOM 688 C C . LYS A 1 90 ? -15.948 1.223 5.041 1.00 96.31 90 LYS A C 1
ATOM 690 O O . LYS A 1 90 ? -15.892 0.364 5.918 1.00 96.31 90 LYS A O 1
ATOM 695 N N . LYS A 1 91 ? -16.878 1.220 4.083 1.00 97.25 91 LYS A N 1
ATOM 696 C CA . LYS A 1 91 ? -17.915 0.191 3.989 1.00 97.25 91 LYS A CA 1
ATOM 697 C C . LYS A 1 91 ? -17.305 -1.209 3.878 1.00 97.25 91 LYS A C 1
ATOM 699 O O . LYS A 1 91 ? -17.723 -2.096 4.613 1.00 97.25 91 LYS A O 1
ATOM 704 N N . ALA A 1 92 ? -16.276 -1.393 3.049 1.00 97.62 92 ALA A N 1
ATOM 705 C CA . ALA A 1 92 ? -15.595 -2.679 2.911 1.00 97.62 92 ALA A CA 1
ATOM 706 C C . ALA A 1 92 ? -15.025 -3.189 4.249 1.00 97.62 92 ALA A C 1
ATOM 708 O O . ALA A 1 92 ? -15.234 -4.349 4.604 1.00 97.62 92 ALA A O 1
ATOM 709 N N . TYR A 1 93 ? -14.377 -2.328 5.038 1.00 97.31 93 TYR A N 1
ATOM 710 C CA . TYR A 1 93 ? -13.887 -2.703 6.372 1.00 97.31 93 TYR A CA 1
ATOM 711 C C . TYR A 1 93 ? -15.029 -2.980 7.356 1.00 97.31 93 TYR A C 1
ATOM 713 O O . TYR A 1 93 ? -14.962 -3.931 8.135 1.00 97.31 93 TYR A O 1
ATOM 721 N N . MET A 1 94 ? -16.082 -2.162 7.314 1.00 97.56 94 MET A N 1
ATOM 722 C CA . MET A 1 94 ? -17.254 -2.301 8.177 1.00 97.56 94 MET A CA 1
ATOM 723 C C . MET A 1 94 ? -18.023 -3.600 7.924 1.00 97.56 94 MET A C 1
ATOM 725 O O . MET A 1 94 ? -18.542 -4.168 8.885 1.00 97.56 94 MET A O 1
ATOM 729 N N . ASP A 1 95 ? -18.064 -4.077 6.682 1.00 98.19 95 ASP A N 1
ATOM 730 C CA . ASP A 1 95 ? -18.729 -5.327 6.309 1.00 98.19 95 ASP A CA 1
ATOM 731 C C . ASP A 1 95 ? -17.847 -6.559 6.570 1.00 98.19 95 ASP A C 1
ATOM 733 O O . ASP A 1 95 ? -18.366 -7.638 6.849 1.00 98.19 95 ASP A O 1
ATOM 737 N N . THR A 1 96 ? -16.520 -6.405 6.486 1.00 98.12 96 THR A N 1
ATOM 738 C CA . THR A 1 96 ? -15.572 -7.534 6.539 1.00 98.12 96 THR A CA 1
ATOM 739 C C . THR A 1 96 ? -15.119 -7.874 7.955 1.00 98.12 96 THR A C 1
ATOM 741 O O . THR A 1 96 ? -15.050 -9.046 8.311 1.00 98.12 96 THR A O 1
ATOM 744 N N . PHE A 1 97 ? -14.789 -6.868 8.766 1.00 97.38 97 PHE A N 1
ATOM 745 C CA . PHE A 1 97 ? -14.197 -7.080 10.088 1.00 97.38 97 PHE A CA 1
ATOM 746 C C . PHE A 1 97 ? -15.216 -6.847 11.187 1.00 97.38 97 PHE A C 1
ATOM 748 O O . PHE A 1 97 ? -16.066 -5.973 11.078 1.00 97.38 97 PHE A O 1
ATOM 755 N N . THR A 1 98 ? -15.112 -7.557 12.297 1.00 97.31 98 THR A N 1
ATOM 7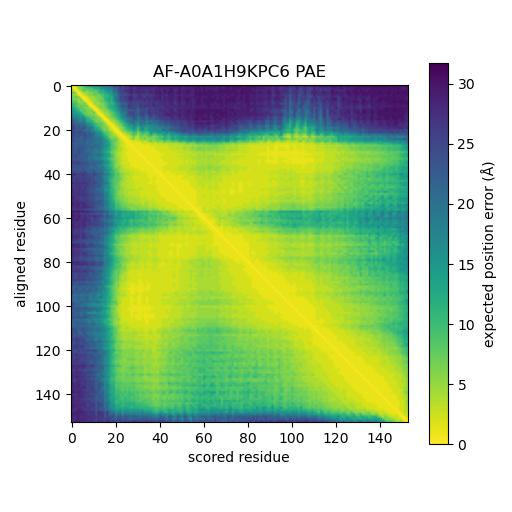56 C CA . THR A 1 98 ? -15.798 -7.215 13.546 1.00 97.31 98 THR A CA 1
ATOM 757 C C . THR A 1 98 ? -15.140 -6.007 14.217 1.00 97.31 98 THR A C 1
ATOM 759 O O . THR A 1 98 ? -14.004 -5.638 13.923 1.00 97.31 98 THR A O 1
ATOM 762 N N . GLU A 1 99 ? -15.838 -5.367 15.155 1.00 95.88 99 GLU A N 1
ATOM 763 C CA . GLU A 1 99 ? -15.250 -4.250 15.906 1.00 95.88 99 GLU A CA 1
ATOM 764 C C . GLU A 1 99 ? -14.036 -4.677 16.747 1.00 95.88 99 GLU A C 1
ATOM 766 O O . GLU A 1 99 ? -13.048 -3.952 16.813 1.00 95.88 99 GLU A O 1
ATOM 771 N N . ALA A 1 100 ? -14.067 -5.881 17.327 1.00 95.50 10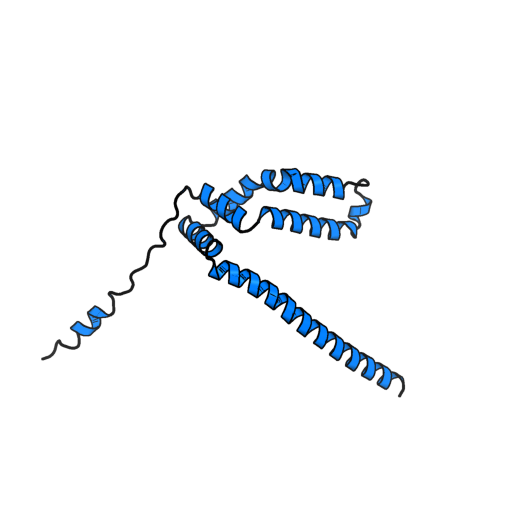0 ALA A N 1
ATOM 772 C CA . ALA A 1 100 ? -12.954 -6.411 18.112 1.00 95.50 100 ALA A CA 1
ATOM 773 C C . ALA A 1 100 ? -11.686 -6.638 17.265 1.00 95.50 100 ALA A C 1
ATOM 775 O O . ALA A 1 100 ? -10.573 -6.432 17.755 1.00 95.50 100 ALA A O 1
ATOM 776 N N . GLU A 1 101 ? -11.845 -7.035 15.999 1.00 96.62 101 GLU A N 1
ATOM 777 C CA . GLU A 1 101 ? -10.735 -7.174 15.050 1.00 96.62 101 GLU A CA 1
ATOM 778 C C . GLU A 1 101 ? -10.172 -5.811 14.649 1.00 96.62 101 GLU A C 1
ATOM 780 O O . GLU A 1 101 ? -8.955 -5.637 14.672 1.00 96.62 101 GLU A O 1
ATOM 785 N N . ILE A 1 102 ? -11.027 -4.819 14.374 1.00 97.50 102 ILE A N 1
ATOM 786 C CA . ILE A 1 102 ? -10.576 -3.440 14.125 1.00 97.50 102 ILE A CA 1
ATOM 787 C C . ILE A 1 102 ? -9.803 -2.895 15.336 1.00 97.50 102 ILE A C 1
ATOM 789 O O . ILE A 1 102 ? -8.730 -2.317 15.169 1.00 97.50 102 ILE A O 1
ATOM 793 N N . ASP A 1 103 ? -10.284 -3.138 16.557 1.00 95.88 103 ASP A N 1
ATOM 794 C CA . ASP A 1 103 ? -9.585 -2.744 17.785 1.00 95.88 103 ASP A CA 1
ATOM 795 C C . ASP A 1 103 ? -8.214 -3.415 17.915 1.00 95.88 103 ASP A C 1
ATOM 797 O O . ASP A 1 103 ? -7.246 -2.801 18.374 1.00 95.88 103 ASP A O 1
ATOM 801 N N . HIS A 1 104 ? -8.116 -4.687 17.525 1.00 95.12 104 HIS A N 1
ATOM 802 C CA . HIS A 1 104 ? -6.848 -5.405 17.513 1.00 95.12 104 HIS A CA 1
ATOM 803 C C . HIS A 1 104 ? -5.880 -4.819 16.481 1.00 95.12 104 HIS A C 1
ATOM 805 O O . HIS A 1 104 ? -4.734 -4.536 16.830 1.00 95.12 104 HIS A O 1
ATOM 811 N N . LEU A 1 105 ? -6.343 -4.577 15.252 1.00 95.19 105 LEU A N 1
ATOM 812 C CA . LEU A 1 105 ? -5.542 -3.970 14.189 1.00 95.19 105 LEU A CA 1
ATOM 813 C C . LEU A 1 105 ? -5.039 -2.583 14.591 1.00 95.19 105 LEU A C 1
ATOM 815 O O . LEU A 1 105 ? -3.865 -2.282 14.406 1.00 95.19 105 LEU A O 1
ATOM 819 N N . LEU A 1 106 ? -5.891 -1.764 15.206 1.00 95.44 106 LEU A N 1
ATOM 820 C CA . LEU A 1 106 ? -5.498 -0.454 15.715 1.00 95.44 106 LEU A CA 1
ATOM 821 C C . LEU A 1 106 ? -4.416 -0.553 16.789 1.00 95.44 106 LEU A C 1
ATOM 823 O O . LEU A 1 106 ? -3.431 0.175 16.718 1.00 95.44 106 LEU A O 1
ATOM 827 N N . ARG A 1 107 ? -4.565 -1.443 17.778 1.00 94.38 107 ARG A N 1
ATOM 828 C CA . ARG A 1 107 ? -3.523 -1.640 18.800 1.00 94.38 107 ARG A CA 1
ATOM 829 C C . ARG A 1 107 ? -2.203 -2.076 18.189 1.00 94.38 107 ARG A C 1
ATOM 831 O O . ARG A 1 107 ? -1.176 -1.526 18.557 1.00 94.38 107 ARG A O 1
ATOM 838 N N . TYR A 1 108 ? -2.251 -3.031 17.265 1.00 93.38 108 TYR A N 1
ATOM 839 C CA . TYR A 1 108 ? -1.069 -3.507 16.559 1.00 93.38 108 TYR A CA 1
ATOM 840 C C . TYR A 1 108 ? -0.382 -2.356 15.812 1.00 93.38 108 TYR A C 1
ATOM 842 O O . TYR A 1 108 ? 0.803 -2.122 16.001 1.00 93.38 108 TYR A O 1
ATOM 850 N N . GLN A 1 109 ? -1.134 -1.555 15.052 1.00 92.44 109 GLN A N 1
ATOM 851 C CA . GLN A 1 109 ? -0.571 -0.407 14.333 1.00 92.44 109 GLN A CA 1
ATOM 852 C C . GLN A 1 109 ? -0.068 0.711 15.261 1.00 92.44 109 GLN A C 1
ATOM 854 O O . GLN A 1 109 ? 0.868 1.413 14.908 1.00 92.44 109 GLN A O 1
ATOM 859 N N . MET A 1 110 ? -0.647 0.912 16.444 1.00 91.88 110 MET A N 1
ATOM 860 C CA . MET A 1 110 ? -0.181 1.945 17.384 1.00 91.88 110 MET A CA 1
ATOM 861 C C . MET A 1 110 ? 0.977 1.483 18.280 1.00 91.88 110 MET A C 1
ATOM 863 O O . MET A 1 110 ? 1.560 2.303 18.989 1.00 91.88 110 MET A O 1
ATOM 867 N N . ASP A 1 111 ? 1.301 0.191 18.290 1.00 94.25 111 ASP A N 1
ATOM 868 C CA . ASP A 1 111 ? 2.329 -0.370 19.157 1.00 94.25 111 ASP A CA 1
ATOM 869 C C . ASP A 1 111 ? 3.751 0.021 18.681 1.00 94.25 111 ASP A C 1
ATOM 871 O O . ASP A 1 111 ? 4.127 -0.270 17.539 1.00 94.25 111 ASP A O 1
ATOM 875 N N . PRO A 1 112 ? 4.586 0.655 19.532 1.00 93.19 112 PRO A N 1
ATOM 876 C CA . PRO A 1 112 ? 5.923 1.107 19.134 1.00 93.19 112 PRO A CA 1
ATOM 877 C C . PRO A 1 112 ? 6.860 -0.025 18.699 1.00 93.19 112 PRO A C 1
ATOM 879 O O . PRO A 1 112 ? 7.712 0.170 17.830 1.00 93.19 112 PRO A O 1
ATOM 882 N N . MET A 1 113 ? 6.721 -1.215 19.295 1.00 94.81 113 MET A N 1
ATOM 883 C CA . MET A 1 113 ? 7.520 -2.376 18.905 1.00 94.81 113 MET A CA 1
ATOM 884 C C . MET A 1 113 ? 7.138 -2.839 17.498 1.00 94.81 113 MET A C 1
ATOM 886 O O . MET A 1 113 ? 8.019 -3.130 16.689 1.00 94.81 113 MET A O 1
ATOM 890 N N . THR A 1 114 ? 5.845 -2.844 17.188 1.00 92.44 114 THR A N 1
ATOM 891 C CA . THR A 1 114 ? 5.318 -3.161 15.860 1.00 92.44 114 THR A CA 1
ATOM 892 C C . THR A 1 114 ? 5.809 -2.169 14.810 1.00 92.44 114 THR A C 1
ATOM 894 O O . THR A 1 114 ? 6.326 -2.594 13.777 1.00 92.44 114 THR A O 1
ATOM 897 N N . GLN A 1 115 ? 5.752 -0.864 15.086 1.00 90.31 115 GLN A N 1
ATOM 898 C CA . GLN A 1 115 ? 6.291 0.156 14.178 1.00 90.31 115 GLN A CA 1
ATOM 899 C C . GLN A 1 115 ? 7.794 -0.033 13.930 1.00 90.31 115 GLN A C 1
ATOM 901 O O . GLN A 1 115 ? 8.237 -0.095 12.783 1.00 90.31 115 GLN A O 1
ATOM 906 N N . SER A 1 116 ? 8.575 -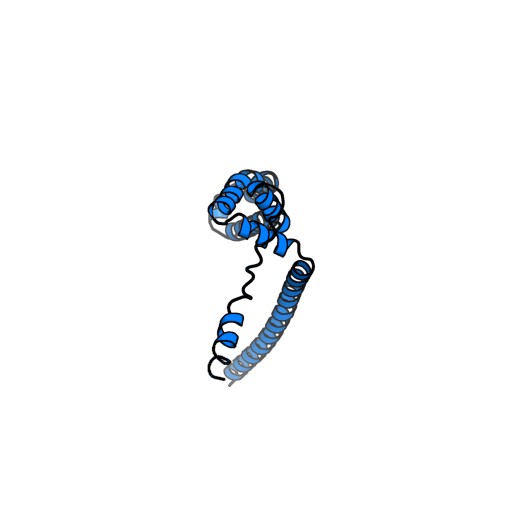0.275 14.991 1.00 94.62 116 SER A N 1
ATOM 907 C CA . SER A 1 116 ? 10.003 -0.591 14.855 1.00 94.62 116 SER A CA 1
ATOM 908 C C . SER A 1 116 ? 10.250 -1.861 14.031 1.00 94.62 116 SER A C 1
ATOM 910 O O . SER A 1 116 ? 11.236 -1.950 13.296 1.00 94.62 116 SER A O 1
ATOM 912 N N . MET A 1 117 ? 9.382 -2.867 14.151 1.00 95.06 117 MET A N 1
ATOM 913 C CA . MET A 1 117 ? 9.487 -4.095 13.368 1.00 95.06 117 MET A CA 1
ATOM 914 C C . MET A 1 117 ? 9.231 -3.839 11.878 1.00 95.06 117 MET A C 1
ATOM 916 O O . MET A 1 117 ? 9.981 -4.364 11.059 1.00 95.06 117 MET A O 1
ATOM 920 N N . ILE A 1 118 ? 8.230 -3.027 11.525 1.00 88.94 118 ILE A N 1
ATOM 921 C CA . ILE A 1 118 ? 7.914 -2.662 10.131 1.00 88.94 118 ILE A CA 1
ATOM 922 C C . ILE A 1 118 ? 9.106 -1.948 9.471 1.00 88.94 118 ILE A C 1
ATOM 924 O O . ILE A 1 118 ? 9.514 -2.305 8.360 1.00 88.94 118 ILE A O 1
ATOM 928 N N . GLU A 1 119 ? 9.720 -0.992 10.172 1.00 91.50 119 GLU A N 1
ATOM 929 C CA . GLU A 1 119 ? 10.921 -0.291 9.699 1.00 91.50 119 GLU A CA 1
ATOM 930 C C . GLU A 1 119 ? 12.083 -1.268 9.471 1.00 91.50 119 GLU A C 1
ATOM 932 O O . GLU A 1 119 ? 12.662 -1.332 8.384 1.00 91.50 119 GLU A O 1
ATOM 937 N N . LYS A 1 120 ? 12.372 -2.118 10.463 1.00 95.94 120 LYS A N 1
ATOM 938 C CA . LYS A 1 120 ? 13.451 -3.113 10.375 1.00 95.94 120 LYS A CA 1
ATOM 939 C C . LYS A 1 120 ? 13.218 -4.150 9.280 1.00 95.94 120 LYS A C 1
ATOM 941 O O . LYS A 1 120 ? 14.185 -4.594 8.663 1.00 95.94 120 LYS A O 1
ATOM 946 N N . GLN A 1 121 ? 11.972 -4.560 9.039 1.00 93.56 121 GLN A N 1
ATOM 947 C CA . GLN A 1 121 ? 11.635 -5.471 7.942 1.00 93.56 121 GLN A CA 1
ATOM 948 C C . GLN A 1 121 ? 11.929 -4.832 6.582 1.00 93.56 121 GLN A C 1
ATOM 950 O O . GLN A 1 121 ? 12.490 -5.497 5.712 1.00 93.56 121 GLN A O 1
ATOM 955 N N . THR A 1 122 ? 11.628 -3.542 6.422 1.00 90.94 122 THR A N 1
ATOM 956 C CA . THR A 1 122 ? 11.954 -2.789 5.201 1.00 90.94 122 THR A CA 1
ATOM 957 C C . THR A 1 122 ? 13.467 -2.726 4.981 1.00 90.94 122 THR A C 1
ATOM 959 O O . THR A 1 122 ? 13.955 -3.061 3.900 1.00 90.94 122 THR A O 1
ATOM 962 N N . ASP A 1 123 ? 14.235 -2.403 6.023 1.00 95.06 123 ASP A N 1
ATOM 963 C CA . ASP A 1 123 ? 15.700 -2.381 5.952 1.00 95.06 123 ASP A CA 1
ATOM 964 C C . ASP A 1 123 ? 16.296 -3.756 5.636 1.00 95.06 123 ASP A C 1
ATOM 966 O O . ASP A 1 123 ? 17.254 -3.883 4.867 1.00 95.06 123 ASP A O 1
ATOM 970 N N . LEU A 1 124 ? 15.744 -4.808 6.244 1.00 97.00 124 LEU A N 1
ATOM 971 C CA . LEU A 1 124 ? 16.181 -6.178 6.007 1.00 97.00 124 LEU A CA 1
ATOM 972 C C . LEU A 1 124 ? 15.911 -6.602 4.559 1.00 97.00 124 LEU A C 1
ATOM 974 O O . LEU A 1 124 ? 16.773 -7.231 3.943 1.00 97.00 124 LEU A O 1
ATOM 978 N N . LEU A 1 125 ? 14.760 -6.228 3.995 1.00 96.38 125 LEU A N 1
ATOM 979 C CA . LEU A 1 125 ? 14.435 -6.482 2.592 1.00 96.38 125 LEU A CA 1
ATOM 980 C C . LEU A 1 125 ? 15.461 -5.833 1.651 1.00 96.38 125 LEU A C 1
ATOM 982 O O . LEU A 1 125 ? 15.952 -6.486 0.732 1.00 96.38 125 LEU A O 1
ATOM 986 N N . LEU A 1 126 ? 15.851 -4.580 1.904 1.00 95.31 126 LEU A N 1
ATOM 987 C CA . LEU A 1 126 ? 16.875 -3.897 1.104 1.00 95.31 126 LEU A CA 1
ATOM 988 C C . LEU A 1 126 ? 18.233 -4.605 1.194 1.00 95.31 126 LEU A C 1
ATOM 990 O O . LEU A 1 126 ? 18.871 -4.875 0.175 1.00 95.31 126 LEU A O 1
ATOM 994 N N . LYS A 1 127 ? 18.656 -4.969 2.410 1.00 96.56 127 LYS A N 1
ATOM 995 C CA . LYS A 1 127 ? 19.926 -5.677 2.639 1.00 96.56 127 LYS A CA 1
ATOM 996 C C . LYS A 1 127 ? 19.957 -7.041 1.953 1.00 96.56 127 LYS A C 1
ATOM 998 O O . LYS A 1 127 ? 20.957 -7.402 1.341 1.00 96.56 127 LYS A O 1
ATOM 1003 N N . THR A 1 128 ? 18.873 -7.803 2.049 1.00 97.12 128 THR A N 1
ATOM 1004 C CA . THR A 1 128 ? 18.780 -9.142 1.446 1.00 97.12 128 THR A CA 1
ATOM 1005 C C . THR A 1 128 ? 18.694 -9.079 -0.076 1.00 97.12 128 THR A C 1
ATOM 1007 O O . THR A 1 128 ? 19.338 -9.883 -0.750 1.00 97.12 128 THR A O 1
ATOM 1010 N N . THR A 1 129 ? 18.006 -8.076 -0.626 1.00 97.00 129 THR A N 1
ATOM 1011 C CA . THR A 1 129 ? 17.991 -7.804 -2.072 1.00 97.00 129 THR A CA 1
ATOM 1012 C C . THR A 1 129 ? 19.398 -7.522 -2.597 1.00 97.00 129 THR A C 1
ATOM 1014 O O . THR A 1 129 ? 19.799 -8.080 -3.615 1.00 97.00 129 THR A O 1
ATOM 1017 N N . GLU A 1 130 ? 20.189 -6.724 -1.877 1.00 97.44 130 GLU A N 1
ATOM 1018 C CA . GLU A 1 130 ? 21.576 -6.428 -2.250 1.00 97.44 130 GLU A CA 1
ATOM 1019 C C . GLU A 1 130 ? 22.476 -7.675 -2.225 1.00 97.44 130 GLU A C 1
ATOM 1021 O O . GLU A 1 130 ? 23.308 -7.867 -3.114 1.00 97.44 130 GLU A O 1
ATOM 1026 N N . VAL A 1 131 ? 22.294 -8.561 -1.239 1.00 98.25 131 VAL A N 1
ATOM 1027 C CA . VAL A 1 131 ? 22.989 -9.859 -1.200 1.00 98.25 131 VAL A CA 1
ATOM 1028 C C . VAL A 1 131 ? 22.628 -10.703 -2.426 1.00 98.25 131 VAL A C 1
ATOM 1030 O O . VAL A 1 131 ? 23.524 -11.227 -3.091 1.00 98.25 131 VAL A O 1
ATOM 1033 N N . GLY A 1 132 ? 21.336 -10.795 -2.758 1.00 98.00 132 GLY A N 1
ATOM 1034 C CA . GLY A 1 132 ? 20.858 -11.507 -3.944 1.00 98.00 132 GLY A CA 1
ATOM 1035 C C . GLY A 1 132 ? 21.421 -10.931 -5.245 1.00 98.00 132 GLY A C 1
ATOM 1036 O O . GLY A 1 132 ? 21.897 -11.688 -6.090 1.00 98.00 132 GLY A O 1
ATOM 1037 N N . ARG A 1 133 ? 21.451 -9.598 -5.377 1.00 97.81 133 ARG A N 1
ATOM 1038 C CA . ARG A 1 133 ? 22.028 -8.898 -6.535 1.00 97.81 133 ARG A CA 1
ATOM 1039 C C . ARG A 1 133 ? 23.500 -9.260 -6.733 1.00 97.81 133 ARG A C 1
ATOM 1041 O O . ARG A 1 133 ? 23.869 -9.696 -7.820 1.00 97.81 133 ARG A O 1
ATOM 1048 N N . LYS A 1 134 ? 24.327 -9.157 -5.684 1.00 98.25 134 LYS A N 1
ATOM 1049 C CA . LYS A 1 134 ? 25.759 -9.513 -5.749 1.00 98.25 134 LYS A CA 1
ATOM 1050 C C . LYS A 1 134 ? 25.979 -10.972 -6.137 1.00 98.25 134 LYS A C 1
ATOM 1052 O O . LYS A 1 134 ? 26.879 -11.278 -6.915 1.00 98.25 134 LYS A O 1
ATOM 1057 N N . TYR A 1 135 ? 25.169 -11.879 -5.590 1.00 98.25 135 TYR A N 1
ATOM 1058 C CA . TYR A 1 135 ? 25.236 -13.290 -5.957 1.00 98.25 135 TYR A CA 1
ATOM 1059 C C . TYR A 1 135 ? 24.876 -13.504 -7.435 1.00 98.25 135 TYR A C 1
ATOM 1061 O O . TYR A 1 135 ? 25.607 -14.193 -8.143 1.00 98.25 135 TYR A O 1
ATOM 1069 N N . GLY A 1 136 ? 23.809 -12.862 -7.918 1.00 98.25 136 GLY A N 1
ATOM 1070 C CA . GLY A 1 136 ? 23.411 -12.907 -9.325 1.00 98.25 136 GLY A CA 1
ATOM 1071 C C . GLY A 1 136 ? 24.497 -12.396 -10.274 1.00 98.25 136 GLY A C 1
ATOM 1072 O O . GLY A 1 136 ? 24.773 -13.038 -11.283 1.00 98.25 136 GLY A O 1
ATOM 1073 N N . GLU A 1 137 ? 25.170 -11.295 -9.931 1.00 98.12 137 GLU A N 1
ATOM 1074 C CA . GLU A 1 137 ? 26.291 -10.749 -10.717 1.00 98.12 137 GLU A CA 1
ATOM 1075 C C . GLU A 1 137 ? 27.471 -11.714 -10.806 1.00 98.12 137 GLU A C 1
ATOM 1077 O O . GLU A 1 137 ? 28.039 -11.916 -11.885 1.00 98.12 137 GLU A O 1
ATOM 1082 N N . LYS A 1 138 ? 27.817 -12.346 -9.679 1.00 98.19 138 LYS A N 1
ATOM 1083 C CA . LYS A 1 138 ? 28.862 -13.368 -9.635 1.00 98.19 138 LYS A CA 1
ATOM 1084 C C . LYS A 1 138 ? 28.522 -14.534 -10.567 1.00 98.19 138 LYS A C 1
ATOM 1086 O O . LYS A 1 138 ? 29.309 -14.845 -11.457 1.00 98.19 138 LYS A O 1
ATOM 1091 N N . VAL A 1 139 ? 27.341 -15.133 -10.399 1.00 98.38 139 VAL A N 1
ATOM 1092 C CA . VAL A 1 139 ? 26.894 -16.278 -11.211 1.00 98.38 139 VAL A CA 1
ATOM 1093 C C . VAL A 1 139 ? 26.814 -15.909 -12.694 1.00 98.38 139 VAL A C 1
ATOM 1095 O O . VAL A 1 139 ? 27.276 -16.667 -13.542 1.00 98.38 139 VAL A O 1
ATOM 1098 N N . GLY A 1 140 ? 26.283 -14.730 -13.027 1.00 97.94 140 GLY A N 1
ATOM 1099 C CA . GLY A 1 140 ? 26.204 -14.259 -14.411 1.00 97.94 140 GLY A CA 1
ATOM 1100 C C . GLY A 1 140 ? 27.579 -14.138 -15.075 1.00 97.94 140 GLY A C 1
ATOM 1101 O O . GLY A 1 140 ? 27.742 -14.538 -16.227 1.00 97.94 140 GLY A O 1
ATOM 1102 N N . THR A 1 141 ? 28.580 -13.655 -14.335 1.00 97.62 141 THR A N 1
ATOM 1103 C CA . THR A 1 141 ? 29.966 -13.544 -14.818 1.00 97.62 141 THR A CA 1
ATOM 1104 C C . THR A 1 141 ? 30.598 -14.919 -15.054 1.00 97.62 141 THR A C 1
ATOM 1106 O O . THR A 1 141 ? 31.237 -15.138 -16.087 1.00 97.62 141 THR A O 1
ATOM 1109 N N . GLU A 1 142 ? 30.402 -15.857 -14.124 1.00 97.69 142 GLU A N 1
ATOM 1110 C CA . GLU A 1 142 ? 30.896 -17.238 -14.232 1.00 97.69 142 GLU A CA 1
ATOM 1111 C C . GLU A 1 142 ? 30.306 -17.935 -15.469 1.00 97.69 142 GLU A C 1
ATOM 1113 O O . GLU A 1 142 ? 31.051 -18.417 -16.324 1.00 97.69 142 GLU A O 1
ATOM 1118 N N . VAL A 1 143 ? 28.981 -17.879 -15.637 1.00 98.12 143 VAL A N 1
ATOM 1119 C CA . VAL A 1 143 ? 28.279 -18.469 -16.790 1.00 98.12 143 VAL A CA 1
ATOM 1120 C C . VAL A 1 143 ? 28.727 -17.842 -18.113 1.00 98.12 143 VAL A C 1
ATOM 1122 O O . VAL A 1 143 ? 28.995 -18.564 -19.075 1.00 98.12 143 VAL A O 1
ATOM 1125 N N . ALA A 1 144 ? 28.841 -16.512 -18.183 1.00 96.75 144 ALA A N 1
ATOM 1126 C CA . ALA A 1 144 ? 29.308 -15.833 -19.391 1.00 96.75 144 ALA A CA 1
ATOM 1127 C C . ALA A 1 144 ? 30.727 -16.282 -19.782 1.00 96.75 144 ALA A C 1
ATOM 1129 O O . ALA A 1 144 ? 30.988 -16.570 -20.952 1.00 96.75 144 ALA A O 1
ATOM 1130 N N . THR A 1 145 ? 31.619 -16.413 -18.796 1.00 96.56 145 THR A N 1
ATOM 1131 C CA . THR A 1 145 ? 32.998 -16.877 -19.002 1.00 96.56 145 THR A CA 1
ATOM 1132 C C . THR A 1 145 ? 33.032 -18.312 -19.532 1.00 96.56 145 THR A C 1
ATOM 1134 O O . THR A 1 145 ? 33.736 -18.597 -20.502 1.00 96.56 145 THR A O 1
ATOM 1137 N N . GLU A 1 146 ? 32.246 -19.219 -18.948 1.00 95.81 146 GLU A N 1
ATOM 1138 C CA . GLU A 1 146 ? 32.152 -20.610 -19.407 1.00 95.81 146 GLU A CA 1
ATOM 1139 C C . GLU A 1 146 ? 31.653 -20.723 -20.852 1.00 95.81 146 GLU A C 1
ATOM 1141 O O . GLU A 1 146 ? 32.187 -21.515 -21.633 1.00 95.81 146 GLU A O 1
ATOM 1146 N N . LEU A 1 147 ? 30.641 -19.932 -21.220 1.00 96.25 147 LEU A N 1
ATOM 1147 C CA . LEU A 1 147 ? 30.090 -19.923 -22.575 1.00 96.25 147 LEU A CA 1
ATOM 1148 C C . LEU A 1 147 ? 31.110 -19.412 -23.599 1.00 96.25 147 LEU A C 1
ATOM 1150 O O . LEU A 1 147 ? 31.280 -20.042 -24.643 1.00 96.25 147 LEU A O 1
ATOM 1154 N N . MET A 1 148 ? 31.839 -18.338 -23.282 1.00 93.56 148 MET A N 1
ATOM 1155 C CA . MET A 1 148 ? 32.908 -17.822 -24.146 1.00 93.56 148 MET A CA 1
ATOM 1156 C C . MET A 1 148 ? 34.033 -18.848 -24.340 1.00 93.56 148 MET A C 1
ATOM 1158 O O . MET A 1 148 ? 34.506 -19.055 -25.456 1.00 93.56 148 MET A O 1
ATOM 1162 N N . MET A 1 149 ? 34.437 -19.547 -23.275 1.00 90.44 149 MET A N 1
ATOM 1163 C CA . MET A 1 149 ? 35.475 -20.583 -23.347 1.00 90.44 149 MET A CA 1
ATOM 1164 C C . MET A 1 149 ? 35.038 -21.818 -24.149 1.00 90.44 149 MET A C 1
ATOM 1166 O O . MET A 1 149 ? 35.882 -22.476 -24.755 1.00 90.44 149 MET A O 1
ATOM 1170 N N . LYS A 1 150 ? 33.739 -22.147 -24.163 1.00 85.50 150 LYS A N 1
ATOM 1171 C CA . LYS A 1 150 ? 33.187 -23.242 -24.979 1.00 85.50 150 LYS A CA 1
ATOM 1172 C C . LYS A 1 150 ? 33.077 -22.889 -26.463 1.00 85.50 150 LYS A C 1
ATOM 1174 O O . LYS A 1 150 ? 33.197 -23.790 -27.277 1.00 85.50 150 LYS A O 1
ATOM 1179 N N . GLN A 1 151 ? 32.848 -21.622 -26.813 1.00 75.81 151 GLN A N 1
ATOM 1180 C CA . GLN A 1 151 ? 32.760 -21.179 -28.214 1.00 75.81 151 GLN A CA 1
ATOM 1181 C C . GLN A 1 151 ? 34.124 -21.082 -28.914 1.00 75.81 151 GLN A C 1
ATOM 1183 O O . GLN A 1 151 ? 34.182 -21.130 -30.138 1.00 75.81 151 GLN A O 1
ATOM 1188 N N . ASN A 1 152 ? 35.209 -20.953 -28.147 1.00 67.19 152 ASN A N 1
ATOM 1189 C CA . ASN A 1 152 ? 36.579 -20.834 -28.659 1.00 67.19 152 ASN A CA 1
ATOM 1190 C C . ASN A 1 152 ? 37.344 -22.175 -28.710 1.00 67.19 152 ASN A C 1
ATOM 1192 O O . ASN A 1 152 ? 38.563 -22.172 -28.886 1.00 67.19 152 ASN A O 1
ATOM 1196 N N . LYS A 1 153 ? 36.654 -23.305 -28.511 1.00 54.38 153 LYS A N 1
ATOM 1197 C CA . LYS A 1 153 ? 37.180 -24.671 -28.656 1.00 54.38 153 LYS A CA 1
ATOM 1198 C C . LYS A 1 153 ? 36.501 -25.366 -29.824 1.00 54.38 153 LYS A C 1
ATOM 1200 O O . LYS A 1 153 ? 37.201 -26.159 -30.486 1.00 54.38 153 LYS A O 1
#

Foldseek 3Di:
DPCVVVVVVVVVVPPPPVPQPDQDDDDLLVLLVLLCVLVVVLVVQLVVLVVVLVVCCPPPVVVVDDPCPSVVVSVCCNPCVCVVCVVVSSVVCVVPDDSSVSRVSSCLSPDPVNVVVVVVVVVVVVVVVVVVVVVVVVVVVVVVVVVVVVVVD

Sequence (153 aa):
MKYLPLLLLSFLLASCTVTKPVALSGTKSEKVDKLLELTNQAGAFVKSVEQQIEAQKNSPIAAQVPPGFFDAFLKRVKTTGYSDLLPEFKKAYMDTFTEAEIDHLLRYQMDPMTQSMIEKQTDLLLKTTEVGRKYGEKVGTEVATELMMKQNK

Organism: NCBI:txid478744

Solvent-accessible surface area (backbone atoms only — not comparable to full-atom values): 9054 Å² total; per-residue (Å²): 142,88,59,74,74,63,64,62,63,67,64,75,74,76,75,80,75,77,76,73,77,78,79,62,86,77,53,64,68,59,48,48,53,52,41,42,57,76,67,40,45,61,61,53,50,51,51,54,51,52,55,51,48,61,58,40,62,78,37,83,63,45,80,75,51,62,89,64,45,69,60,54,49,50,50,48,41,73,74,44,45,52,71,75,42,41,69,60,55,50,47,51,50,63,75,71,46,55,60,71,54,51,41,48,52,44,49,52,68,69,31,69,68,50,50,53,46,56,54,50,50,54,54,48,50,53,54,51,50,50,53,51,51,55,51,51,53,52,52,50,52,53,52,51,52,54,53,54,60,60,73,76,107

Radius of gyration: 27.68 Å; Cα contacts (8 Å, |Δi|>4): 49; chains: 1; bounding box: 56×59×80 Å

Secondary structure (DSSP, 8-state):
--STTHHHHSSTTS-----PPPPPSS-HHHHHHHHHHHTTHHHHHHHHHHHHHHHHHTSGGGGGSPTTHHHHHHHHIIIIIHHHHHHHHHHHHHHHS-HHHHHHHHHHHH-HHHHHHHHHHHHHHHHHHHHHHHHHHHHHHHHHHHHHHHHT-